Protein AF-A0A7S1QM36-F1 (afdb_monomer_lite)

InterPro domains:
  IPR000719 Protein kinase domain [PF00069] (1-71)
  IPR000719 Protein kinase domain [PS50011] (1-71)
  IPR011009 Protein kinase-like domain superfamily [SSF56112] (1-76)
  IPR030616 Aurora kinase-like [PTHR24350] (3-135)

pLDDT: mean 70.39, std 24.97, range [29.61, 96.5]

Organism: Alexandrium catenella (NCBI:txid2925)

Structure (mmCIF, N/CA/C/O backbone):
data_AF-A0A7S1QM36-F1
#
_entry.id   AF-A0A7S1QM36-F1
#
loop_
_atom_site.group_PDB
_atom_site.id
_atom_site.type_symbol
_atom_site.label_atom_id
_atom_site.label_alt_id
_atom_site.label_comp_id
_atom_site.label_asym_id
_atom_site.label_entity_id
_atom_site.label_seq_id
_atom_site.pdbx_PDB_ins_code
_atom_site.Cartn_x
_atom_site.Cartn_y
_atom_site.Cartn_z
_atom_site.occupancy
_atom_site.B_iso_or_equiv
_atom_site.auth_seq_id
_atom_site.auth_comp_id
_atom_site.auth_asym_id
_atom_site.auth_atom_id
_atom_site.pdbx_PDB_model_num
ATOM 1 N N . GLY A 1 1 ? 8.280 3.402 14.254 1.00 67.31 1 GLY A N 1
ATOM 2 C CA . GLY A 1 1 ? 7.653 4.542 13.556 1.00 67.31 1 GLY A CA 1
ATOM 3 C C . GLY A 1 1 ? 6.179 4.612 13.888 1.00 67.31 1 GLY A C 1
ATOM 4 O O . GLY A 1 1 ? 5.610 3.604 14.304 1.00 67.31 1 GLY A O 1
ATOM 5 N N . ARG A 1 2 ? 5.568 5.790 13.740 1.00 90.00 2 ARG A N 1
ATOM 6 C CA . ARG A 1 2 ? 4.129 5.982 13.959 1.00 90.00 2 ARG A CA 1
ATOM 7 C C . ARG A 1 2 ? 3.352 5.354 12.802 1.00 90.00 2 ARG A C 1
ATOM 9 O O . ARG A 1 2 ? 3.861 5.253 11.688 1.00 90.00 2 ARG A O 1
ATOM 16 N N . LYS A 1 3 ? 2.098 4.956 13.028 1.00 91.31 3 LYS A N 1
ATOM 17 C CA . LYS A 1 3 ? 1.258 4.373 11.966 1.00 91.31 3 LYS A CA 1
ATOM 18 C C . LYS A 1 3 ? 1.045 5.354 10.812 1.00 91.31 3 LYS A C 1
ATOM 20 O O . LYS A 1 3 ? 0.938 4.918 9.670 1.00 91.31 3 LYS A O 1
ATOM 25 N N . VAL A 1 4 ? 1.027 6.661 11.079 1.00 94.00 4 VAL A N 1
ATOM 26 C CA . VAL A 1 4 ? 0.986 7.702 10.035 1.00 94.00 4 VAL A CA 1
ATOM 27 C C . VAL A 1 4 ? 2.191 7.636 9.089 1.00 94.00 4 VAL A C 1
ATOM 29 O O . VAL A 1 4 ? 2.020 7.804 7.885 1.00 94.00 4 VAL A O 1
ATOM 32 N N . ASP A 1 5 ? 3.378 7.290 9.593 1.00 94.25 5 ASP A N 1
ATOM 33 C CA . ASP A 1 5 ? 4.579 7.146 8.764 1.00 94.25 5 ASP A CA 1
ATOM 34 C C . ASP A 1 5 ? 4.438 5.925 7.832 1.00 94.25 5 ASP A C 1
ATOM 36 O O . ASP A 1 5 ? 4.788 5.981 6.657 1.00 94.25 5 ASP A O 1
ATOM 40 N N . VAL A 1 6 ? 3.833 4.838 8.329 1.00 96.06 6 VAL A N 1
ATOM 41 C CA . VAL A 1 6 ? 3.538 3.620 7.547 1.00 96.06 6 VAL A CA 1
ATOM 42 C C . VAL A 1 6 ? 2.518 3.900 6.431 1.00 96.06 6 VAL A C 1
ATOM 44 O O . VAL A 1 6 ? 2.639 3.367 5.330 1.00 96.06 6 VAL A O 1
ATOM 47 N N . TRP A 1 7 ? 1.548 4.784 6.677 1.00 95.50 7 TRP A N 1
ATOM 48 C CA . TRP A 1 7 ? 0.626 5.254 5.638 1.00 95.50 7 TRP A CA 1
ATOM 49 C C . TRP A 1 7 ? 1.339 6.078 4.570 1.00 95.50 7 TRP A C 1
ATOM 51 O O . TRP A 1 7 ? 1.169 5.824 3.379 1.00 95.50 7 TRP A O 1
ATOM 61 N N . ALA A 1 8 ? 2.152 7.052 4.992 1.00 95.31 8 ALA A N 1
ATOM 62 C CA . ALA A 1 8 ? 2.921 7.887 4.077 1.00 95.31 8 ALA A CA 1
ATOM 63 C C . ALA A 1 8 ? 3.839 7.032 3.191 1.00 95.31 8 ALA A C 1
ATOM 65 O O . ALA A 1 8 ? 3.891 7.237 1.980 1.00 95.31 8 ALA A O 1
ATOM 66 N N . MET A 1 9 ? 4.468 6.006 3.768 1.00 95.38 9 MET A N 1
ATOM 67 C CA . MET A 1 9 ? 5.244 5.013 3.029 1.00 95.38 9 MET A CA 1
ATOM 68 C C . MET A 1 9 ? 4.407 4.307 1.953 1.00 95.38 9 MET A C 1
ATOM 70 O O . MET A 1 9 ? 4.852 4.204 0.815 1.00 95.38 9 MET A O 1
ATOM 74 N N . GLY A 1 10 ? 3.175 3.890 2.259 1.00 95.94 10 GLY A N 1
ATOM 75 C CA . GLY A 1 10 ? 2.272 3.294 1.267 1.00 95.94 10 GLY A CA 1
ATOM 76 C C . GLY A 1 10 ? 1.951 4.230 0.098 1.00 95.94 10 GLY A C 1
ATOM 77 O O . GLY A 1 10 ? 1.908 3.790 -1.050 1.00 95.94 10 GLY A O 1
ATOM 78 N N . VAL A 1 11 ? 1.773 5.528 0.368 1.00 96.19 11 VAL A N 1
ATOM 79 C CA . VAL A 1 11 ? 1.530 6.539 -0.677 1.00 96.19 11 VAL A CA 1
ATOM 80 C C . VAL A 1 11 ? 2.756 6.697 -1.575 1.00 96.19 11 VAL A C 1
ATOM 82 O O . VAL A 1 11 ? 2.610 6.738 -2.797 1.00 96.19 11 VAL A O 1
ATOM 85 N N . VAL A 1 12 ? 3.955 6.744 -0.985 1.00 96.25 12 VAL A N 1
ATOM 86 C CA . VAL A 1 12 ? 5.221 6.827 -1.729 1.00 96.25 12 VAL A CA 1
ATOM 87 C C . VAL A 1 12 ? 5.417 5.588 -2.598 1.00 96.25 12 VAL A C 1
ATOM 89 O O . VAL A 1 12 ? 5.629 5.725 -3.798 1.00 96.25 12 VAL A O 1
ATOM 92 N N . VAL A 1 13 ? 5.269 4.384 -2.037 1.00 95.44 13 VAL A N 1
ATOM 93 C CA . VAL A 1 13 ? 5.411 3.119 -2.777 1.00 95.44 13 VAL A CA 1
ATOM 94 C C . VAL A 1 13 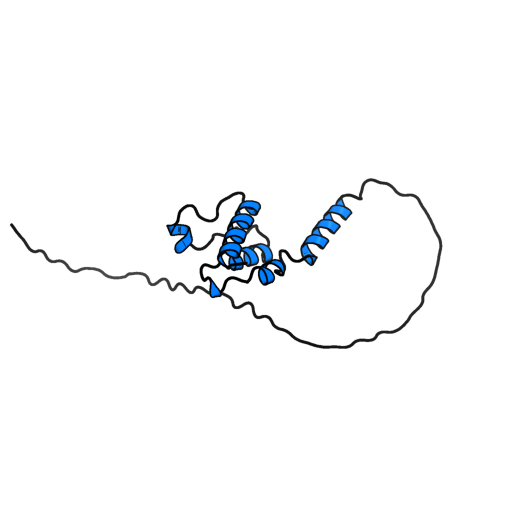? 4.423 3.050 -3.944 1.00 95.44 13 VAL A C 1
ATOM 96 O O . VAL A 1 13 ? 4.814 2.731 -5.063 1.00 95.44 13 VAL A O 1
ATOM 99 N N . PHE A 1 14 ? 3.156 3.413 -3.725 1.00 96.50 14 PHE A N 1
ATOM 100 C CA . PHE A 1 14 ? 2.165 3.472 -4.801 1.00 96.50 14 PHE A CA 1
ATOM 101 C C . PHE A 1 14 ? 2.588 4.440 -5.917 1.00 96.50 14 PHE A C 1
ATOM 103 O O . PHE A 1 14 ? 2.457 4.121 -7.103 1.00 96.50 14 PHE A O 1
ATOM 110 N N . GLY A 1 15 ? 3.102 5.613 -5.539 1.00 96.06 15 GLY A N 1
ATOM 111 C CA . GLY A 1 15 ? 3.608 6.618 -6.470 1.00 96.06 15 GLY A CA 1
ATOM 112 C C . GLY A 1 15 ? 4.793 6.118 -7.292 1.00 96.06 15 GLY A C 1
ATOM 113 O O . GLY A 1 15 ? 4.817 6.331 -8.499 1.00 96.06 15 GLY A O 1
ATOM 114 N N . LEU A 1 16 ? 5.726 5.396 -6.670 1.00 95.06 16 LEU A N 1
ATOM 115 C CA . LEU A 1 16 ? 6.883 4.815 -7.355 1.00 95.06 16 LEU A CA 1
ATOM 116 C C . LEU A 1 16 ? 6.475 3.734 -8.360 1.00 95.06 16 LEU A C 1
ATOM 118 O O . LEU A 1 16 ? 7.001 3.696 -9.466 1.00 95.06 16 LEU A O 1
ATOM 122 N N . LEU A 1 17 ? 5.507 2.891 -8.002 1.00 93.44 17 LEU A N 1
ATOM 123 C CA . LEU A 1 17 ? 5.064 1.796 -8.863 1.00 93.44 17 LEU A CA 1
ATOM 124 C C . LEU A 1 17 ? 4.215 2.285 -10.035 1.00 93.44 17 LEU A C 1
ATOM 126 O O . LEU A 1 17 ? 4.370 1.818 -11.155 1.00 93.44 17 LEU A O 1
ATOM 130 N N . THR A 1 18 ? 3.284 3.204 -9.781 1.00 94.06 18 THR A N 1
ATOM 131 C CA . THR A 1 18 ? 2.262 3.582 -10.769 1.00 94.06 18 THR A CA 1
ATOM 132 C C . THR A 1 18 ? 2.530 4.917 -11.453 1.00 94.06 18 THR A C 1
ATOM 134 O O . THR A 1 18 ? 1.806 5.270 -12.383 1.00 94.06 18 THR A O 1
ATOM 137 N N . SER A 1 19 ? 3.508 5.686 -10.959 1.00 94.19 19 SER A N 1
ATOM 138 C CA . SER A 1 19 ? 3.751 7.089 -11.327 1.00 94.19 19 SER A CA 1
ATOM 139 C C . SER A 1 19 ? 2.518 7.990 -11.151 1.00 94.19 19 SER A C 1
ATOM 141 O O . SER A 1 19 ? 2.377 9.019 -11.811 1.00 94.19 19 SER A O 1
ATOM 143 N N . ARG A 1 20 ? 1.579 7.599 -10.280 1.00 92.12 20 ARG A N 1
ATOM 144 C CA . ARG A 1 20 ? 0.322 8.311 -10.012 1.00 92.12 20 ARG A CA 1
ATOM 145 C C . ARG A 1 20 ? 0.068 8.386 -8.514 1.00 92.12 20 ARG A C 1
ATOM 147 O O . ARG A 1 20 ? 0.553 7.566 -7.745 1.00 92.12 20 ARG A O 1
ATOM 154 N N . PHE A 1 21 ? -0.752 9.347 -8.098 1.00 91.56 21 PHE A N 1
ATOM 155 C CA . PHE A 1 21 ? -1.195 9.434 -6.709 1.00 91.56 21 PHE A CA 1
ATOM 156 C C . PHE A 1 21 ? -2.433 8.562 -6.455 1.00 91.56 21 PHE A C 1
ATOM 158 O O . PHE A 1 21 ? -3.353 8.559 -7.282 1.00 91.56 21 PHE A O 1
ATOM 165 N N . PRO A 1 22 ? -2.505 7.868 -5.302 1.00 89.81 22 PRO A N 1
ATOM 166 C CA . PRO A 1 22 ? -3.654 7.029 -4.955 1.00 89.81 22 PRO A CA 1
ATOM 167 C C . PRO A 1 22 ? -4.916 7.850 -4.633 1.00 89.81 22 PRO A C 1
ATOM 169 O O . PRO A 1 22 ? -6.036 7.369 -4.814 1.00 89.81 22 PRO A O 1
ATOM 172 N N . PHE A 1 23 ? -4.756 9.106 -4.200 1.00 92.56 23 PHE A N 1
ATOM 173 C CA . PHE A 1 23 ? -5.845 10.018 -3.835 1.00 92.56 23 PHE A CA 1
ATOM 174 C C . PHE A 1 23 ? -5.636 11.390 -4.483 1.00 92.56 23 PHE A C 1
ATOM 176 O O . PHE A 1 23 ? -4.502 11.810 -4.689 1.00 92.56 23 PHE A O 1
ATOM 183 N N . ARG A 1 24 ? -6.732 12.095 -4.792 1.00 89.44 24 ARG A N 1
ATOM 184 C CA . ARG A 1 24 ? -6.696 13.437 -5.413 1.00 89.44 24 ARG A CA 1
ATOM 185 C C . ARG A 1 24 ? -7.041 14.584 -4.453 1.00 89.44 24 ARG A C 1
ATOM 187 O O . ARG A 1 24 ? -6.709 15.725 -4.736 1.00 89.44 24 ARG A O 1
ATOM 194 N N . ASN A 1 25 ? -7.730 14.284 -3.354 1.00 91.19 25 ASN A N 1
ATOM 195 C CA . ASN A 1 25 ? -8.330 15.251 -2.434 1.00 91.19 25 ASN A CA 1
ATOM 196 C C . ASN A 1 25 ? -8.664 14.557 -1.104 1.00 91.19 25 ASN A C 1
ATOM 198 O O . ASN A 1 25 ? -8.682 13.325 -1.022 1.00 91.19 25 ASN A O 1
ATOM 202 N N . GLU A 1 26 ? -8.914 15.345 -0.061 1.00 89.94 26 GLU A N 1
ATOM 203 C CA . GLU A 1 26 ? -9.083 14.866 1.316 1.00 89.94 26 GLU A CA 1
ATOM 204 C C . GLU A 1 26 ? -10.267 13.899 1.486 1.00 89.94 26 GLU A C 1
ATOM 206 O O . GLU A 1 26 ? -10.162 12.903 2.202 1.00 89.94 26 GLU A O 1
ATOM 211 N N . GLU A 1 27 ? -11.367 14.116 0.764 1.00 90.31 27 GLU A N 1
ATOM 212 C CA . GLU A 1 27 ? -12.530 13.217 0.786 1.00 90.31 27 GLU A CA 1
ATOM 213 C C . GLU A 1 27 ? -12.150 11.801 0.334 1.00 90.31 27 GLU A C 1
ATOM 215 O O . GLU A 1 27 ? -12.567 10.807 0.932 1.00 90.31 27 GLU A O 1
ATOM 220 N N . HIS A 1 28 ? -11.278 11.692 -0.676 1.00 90.38 28 HIS A N 1
ATOM 221 C CA . HIS A 1 28 ? -10.759 10.406 -1.135 1.00 90.38 28 HIS A CA 1
ATOM 222 C C . HIS A 1 28 ? -9.840 9.754 -0.094 1.00 90.38 28 HIS A C 1
ATOM 224 O O . HIS A 1 28 ? -9.849 8.532 0.067 1.00 90.38 28 HIS A O 1
ATOM 230 N N . ILE A 1 29 ? -9.077 10.554 0.651 1.00 90.81 29 ILE A N 1
ATOM 231 C CA . ILE A 1 29 ? -8.224 10.054 1.735 1.00 90.81 29 ILE A CA 1
ATOM 232 C C . ILE A 1 29 ? -9.077 9.459 2.861 1.00 90.81 29 ILE A C 1
ATOM 234 O O . ILE A 1 29 ? -8.678 8.450 3.438 1.00 90.81 29 ILE A O 1
ATOM 238 N N . LYS A 1 30 ? -10.266 10.000 3.138 1.00 88.56 30 LYS A N 1
ATOM 239 C CA . LYS A 1 30 ? -11.135 9.511 4.220 1.00 88.56 30 LYS A CA 1
ATOM 240 C C . LYS A 1 30 ? -12.046 8.360 3.793 1.00 88.56 30 LYS A C 1
ATOM 242 O O . LYS A 1 30 ? -12.075 7.335 4.464 1.00 88.56 30 LYS A O 1
ATOM 247 N N . GLY A 1 31 ? -12.761 8.507 2.678 1.00 85.50 31 GLY A N 1
ATOM 248 C CA . GLY A 1 31 ? -13.865 7.607 2.324 1.00 85.50 31 GLY A CA 1
ATOM 249 C C . GLY A 1 31 ? -13.593 6.640 1.175 1.00 85.50 31 GLY A C 1
ATOM 250 O O . GLY A 1 31 ? -14.298 5.646 1.040 1.00 85.50 31 GLY A O 1
ATOM 251 N N . LYS A 1 32 ? -12.588 6.904 0.331 1.00 87.75 32 LYS A N 1
ATOM 252 C CA . LYS A 1 32 ? -12.368 6.109 -0.883 1.00 87.75 32 LYS A CA 1
ATOM 253 C C . LYS A 1 32 ? -11.383 4.969 -0.640 1.00 87.75 32 LYS A C 1
ATOM 255 O O . LYS A 1 32 ? -10.283 5.194 -0.122 1.00 87.75 32 LYS A O 1
ATOM 260 N N . GLU A 1 33 ? -11.754 3.767 -1.072 1.00 87.69 33 GLU A N 1
ATOM 261 C CA . GLU A 1 33 ? -10.826 2.640 -1.161 1.00 87.69 33 GLU A CA 1
ATOM 262 C C . GLU A 1 33 ? -9.745 2.883 -2.219 1.00 87.69 33 GLU A C 1
ATOM 264 O O . GLU A 1 33 ? -9.971 3.509 -3.260 1.00 87.69 33 GLU A O 1
ATOM 269 N N . VAL A 1 34 ? -8.538 2.392 -1.948 1.00 90.19 34 VAL A N 1
ATOM 270 C CA . VAL A 1 34 ? -7.413 2.541 -2.872 1.00 90.19 34 VAL A CA 1
ATOM 271 C C . VAL A 1 34 ? -7.588 1.590 -4.043 1.00 90.19 34 VAL A C 1
ATOM 273 O O . VAL A 1 34 ? -7.649 0.376 -3.867 1.00 90.19 34 VAL A O 1
ATOM 276 N N . PHE A 1 35 ? -7.603 2.140 -5.257 1.00 91.69 35 PHE A N 1
ATOM 277 C CA . PHE A 1 35 ? -7.571 1.329 -6.466 1.00 91.69 35 PHE A CA 1
ATOM 278 C C . PHE A 1 35 ? -6.140 0.861 -6.740 1.00 91.69 35 PHE A C 1
ATOM 280 O O . PHE A 1 35 ? -5.305 1.639 -7.206 1.00 91.69 35 PHE A O 1
ATOM 287 N N . ILE A 1 36 ? -5.864 -0.409 -6.454 1.00 94.06 36 ILE A N 1
ATOM 288 C CA . ILE A 1 36 ? -4.571 -1.039 -6.728 1.00 94.06 36 ILE A CA 1
ATOM 289 C C . ILE A 1 36 ? -4.636 -1.722 -8.102 1.00 94.06 36 ILE A C 1
ATOM 291 O O . ILE A 1 36 ? -5.515 -2.560 -8.321 1.00 94.06 36 ILE A O 1
ATOM 295 N N . PRO A 1 37 ? -3.740 -1.383 -9.046 1.00 93.88 37 PRO A N 1
ATOM 296 C CA . PRO A 1 37 ? -3.762 -1.982 -10.372 1.00 93.88 37 PRO A CA 1
ATOM 297 C C . PRO A 1 37 ? -3.516 -3.495 -10.360 1.00 93.88 37 PRO A C 1
ATOM 299 O O . PRO A 1 37 ? -2.609 -3.988 -9.695 1.00 93.88 37 PRO A O 1
ATOM 302 N N . LYS A 1 38 ? -4.281 -4.226 -11.178 1.00 92.94 38 LYS A N 1
ATOM 303 C CA . LYS A 1 38 ? -4.201 -5.694 -11.280 1.00 92.94 38 LYS A CA 1
ATOM 304 C C . LYS A 1 38 ? -2.902 -6.214 -11.905 1.00 92.94 38 LYS A C 1
ATOM 306 O O . LYS A 1 38 ? -2.602 -7.389 -11.747 1.00 92.94 38 LYS A O 1
ATOM 311 N N . TRP A 1 39 ? -2.163 -5.365 -12.622 1.00 94.38 39 TRP A N 1
ATOM 312 C CA . TRP A 1 39 ? -0.887 -5.728 -13.249 1.00 94.38 39 TRP A CA 1
ATOM 313 C C . TRP A 1 39 ? 0.272 -5.817 -12.245 1.00 94.38 39 TRP A C 1
ATOM 315 O O . TRP A 1 39 ? 1.331 -6.328 -12.591 1.00 94.38 39 TRP A O 1
ATOM 325 N N . LEU A 1 40 ? 0.084 -5.341 -11.008 1.00 94.44 40 LEU A N 1
ATOM 326 C CA . LEU A 1 40 ? 1.081 -5.490 -9.951 1.00 94.44 40 LEU A CA 1
ATOM 327 C C . LEU A 1 40 ? 1.130 -6.938 -9.439 1.00 94.44 40 LEU A C 1
ATOM 329 O O . LEU A 1 40 ? 0.080 -7.582 -9.354 1.00 94.44 40 LEU A O 1
ATOM 333 N N . PRO A 1 41 ? 2.301 -7.439 -9.006 1.00 92.75 41 PRO A N 1
ATOM 334 C CA . PRO A 1 41 ? 2.411 -8.755 -8.383 1.00 92.75 41 PRO A CA 1
ATOM 335 C C . PRO A 1 41 ? 1.456 -8.908 -7.186 1.00 92.75 41 PRO A C 1
ATOM 337 O O . PRO A 1 41 ? 1.316 -7.962 -6.406 1.00 92.75 41 PRO A O 1
ATOM 340 N N . PRO A 1 42 ? 0.827 -10.079 -6.964 1.00 93.44 42 PRO A N 1
ATOM 341 C CA . PRO A 1 42 ? -0.135 -10.267 -5.874 1.00 93.44 42 PRO A CA 1
ATOM 342 C C . PRO A 1 42 ? 0.401 -9.877 -4.489 1.00 93.44 42 PRO A C 1
ATOM 344 O O . PRO A 1 42 ? -0.306 -9.223 -3.723 1.00 93.44 42 PRO A O 1
ATOM 347 N N . LYS A 1 43 ? 1.672 -10.198 -4.203 1.00 93.25 43 LYS A N 1
ATOM 348 C CA . LYS A 1 43 ? 2.361 -9.816 -2.959 1.00 93.25 43 LYS A CA 1
ATOM 349 C C . LYS A 1 43 ? 2.523 -8.298 -2.826 1.00 93.25 43 LYS A C 1
ATOM 351 O O . LYS A 1 43 ? 2.292 -7.747 -1.757 1.00 93.25 43 LYS A O 1
ATOM 356 N N . CYS A 1 44 ? 2.843 -7.606 -3.917 1.00 94.44 44 CYS A N 1
ATOM 357 C CA . CYS A 1 44 ? 2.911 -6.144 -3.948 1.00 94.44 44 CYS A CA 1
ATOM 358 C C . CYS A 1 44 ? 1.546 -5.510 -3.656 1.00 94.44 44 CYS A C 1
ATOM 360 O O . CYS A 1 44 ? 1.432 -4.577 -2.861 1.00 94.44 44 CYS A O 1
ATOM 362 N N . GLN A 1 45 ? 0.490 -6.043 -4.275 1.00 95.44 45 GLN A N 1
ATOM 363 C CA . GLN A 1 45 ? -0.860 -5.552 -4.032 1.00 95.44 45 GLN A CA 1
ATOM 364 C C . GLN A 1 45 ? -1.267 -5.737 -2.569 1.00 95.44 45 GLN A C 1
ATOM 366 O O . GLN A 1 45 ? -1.898 -4.854 -1.993 1.00 95.44 45 GLN A O 1
ATOM 371 N N . ASP A 1 46 ? -0.911 -6.875 -1.973 1.00 95.50 46 ASP A N 1
ATOM 372 C CA . ASP A 1 46 ? -1.193 -7.144 -0.568 1.00 95.50 46 ASP A CA 1
ATOM 373 C C . ASP A 1 46 ? -0.467 -6.167 0.356 1.00 95.50 46 ASP A C 1
ATOM 375 O O . ASP A 1 46 ? -1.093 -5.527 1.202 1.00 95.50 46 ASP A O 1
ATOM 379 N N . PHE A 1 47 ? 0.816 -5.931 0.089 1.00 95.94 47 PHE A N 1
ATOM 380 C CA . PHE A 1 47 ? 1.599 -4.943 0.814 1.00 95.94 47 PHE A CA 1
ATOM 381 C C . PHE A 1 47 ? 0.960 -3.549 0.776 1.00 95.94 47 PHE A C 1
ATOM 383 O O . PHE A 1 47 ? 0.771 -2.910 1.813 1.00 95.94 47 PHE A O 1
ATOM 390 N N . LEU A 1 48 ? 0.556 -3.091 -0.414 1.00 96.31 48 LEU A N 1
ATOM 391 C CA . LEU A 1 48 ? -0.122 -1.805 -0.585 1.00 96.31 48 LEU A CA 1
ATOM 392 C C . LEU A 1 48 ? -1.451 -1.741 0.184 1.00 96.31 48 LEU A C 1
ATOM 394 O O . LEU A 1 48 ? -1.744 -0.704 0.783 1.00 96.31 48 LEU A O 1
ATOM 398 N N . ARG A 1 49 ? -2.235 -2.830 0.215 1.00 95.75 49 ARG A N 1
ATOM 399 C CA . ARG A 1 49 ? -3.481 -2.907 1.002 1.00 95.75 49 ARG A CA 1
ATOM 400 C C . ARG A 1 49 ? -3.219 -2.772 2.499 1.00 95.75 49 ARG A C 1
ATOM 402 O O . ARG A 1 49 ? -3.950 -2.050 3.173 1.00 95.75 49 ARG A O 1
ATOM 409 N N . GLN A 1 50 ? -2.175 -3.422 3.009 1.00 95.25 50 GLN A N 1
ATOM 410 C CA . GLN A 1 50 ? -1.817 -3.350 4.426 1.00 95.25 50 GLN A CA 1
ATOM 411 C C . GLN A 1 50 ? -1.349 -1.942 4.827 1.00 95.25 50 GLN A C 1
ATOM 413 O O . GLN A 1 50 ? -1.804 -1.400 5.837 1.00 95.25 50 GLN A O 1
ATOM 418 N N . LEU A 1 51 ? -0.482 -1.310 4.026 1.00 95.38 51 LEU A N 1
ATOM 419 C CA . LEU A 1 51 ? 0.030 0.036 4.312 1.00 95.38 51 LEU A CA 1
ATOM 420 C C . LEU A 1 51 ? -1.053 1.118 4.216 1.00 95.38 51 LEU A C 1
ATOM 422 O O . LEU A 1 51 ? -1.121 2.011 5.065 1.00 95.38 51 LEU A O 1
ATOM 426 N N . LEU A 1 52 ? -1.918 1.022 3.204 1.00 95.31 52 LEU A N 1
ATOM 427 C CA . LEU A 1 52 ? -2.987 1.986 2.933 1.00 95.31 52 LEU A CA 1
ATOM 428 C C . LEU A 1 52 ? -4.328 1.591 3.575 1.00 95.31 52 LEU A C 1
ATOM 430 O O . LEU A 1 52 ? -5.392 2.049 3.148 1.00 95.31 52 LEU A O 1
ATOM 434 N N . CYS A 1 53 ? -4.287 0.778 4.635 1.00 93.75 53 CYS A N 1
ATOM 435 C CA . CYS A 1 53 ? -5.462 0.471 5.440 1.00 93.75 53 CYS A CA 1
ATOM 436 C C . CYS A 1 53 ? -5.955 1.728 6.174 1.00 93.75 53 CYS A C 1
ATOM 438 O O . CYS A 1 53 ? -5.171 2.428 6.827 1.00 93.75 53 CYS A O 1
ATOM 440 N N . LYS A 1 54 ? -7.257 2.029 6.069 1.00 92.06 54 LYS A N 1
ATOM 441 C CA . LYS A 1 54 ? -7.876 3.210 6.704 1.00 92.06 54 LYS A CA 1
ATOM 442 C C . LYS A 1 54 ? -7.879 3.114 8.226 1.00 92.06 54 LYS A C 1
ATOM 444 O O . LYS A 1 54 ? -7.700 4.124 8.897 1.00 92.06 54 LYS A O 1
ATOM 449 N N . ARG A 1 55 ? -8.066 1.903 8.755 1.00 92.50 55 ARG A N 1
ATOM 450 C CA . ARG A 1 55 ? -8.041 1.633 10.192 1.00 92.50 55 ARG A CA 1
ATOM 451 C C . ARG A 1 55 ? -6.603 1.671 10.685 1.00 92.50 55 ARG A C 1
ATOM 453 O O . ARG A 1 55 ? -5.765 0.902 10.215 1.00 92.50 55 ARG A O 1
ATOM 460 N N . GLU A 1 56 ? -6.318 2.564 11.622 1.00 93.12 56 GLU A N 1
ATOM 461 C CA . GLU A 1 56 ? -4.963 2.757 12.132 1.00 93.12 56 GLU A CA 1
ATOM 462 C C . GLU A 1 56 ? -4.471 1.529 12.905 1.00 93.12 56 GLU A C 1
ATOM 464 O O . GLU A 1 56 ? -3.326 1.107 12.730 1.00 93.12 56 GLU A O 1
ATOM 469 N N . GLU A 1 57 ? -5.352 0.915 13.699 1.00 92.12 57 GLU A N 1
ATOM 470 C CA . GLU A 1 57 ? -5.022 -0.271 14.500 1.00 92.12 57 GLU A CA 1
ATOM 471 C C . GLU A 1 57 ? -4.650 -1.479 13.629 1.00 92.12 57 GLU A C 1
ATOM 473 O O . GLU A 1 57 ? -3.779 -2.264 13.999 1.00 92.12 57 GLU A O 1
ATOM 478 N N . ALA A 1 58 ? -5.296 -1.616 12.465 1.00 92.75 58 ALA A N 1
ATOM 479 C CA . ALA A 1 58 ? -5.090 -2.735 11.546 1.00 92.75 58 ALA A CA 1
ATOM 480 C C . ALA A 1 58 ? -3.819 -2.590 10.694 1.00 92.75 58 ALA A C 1
ATOM 482 O O . ALA A 1 58 ? -3.335 -3.568 10.128 1.00 92.75 58 ALA A O 1
ATOM 483 N N . ARG A 1 59 ? -3.265 -1.377 10.587 1.00 95.38 59 ARG A N 1
ATOM 484 C CA . ARG A 1 59 ? -2.034 -1.133 9.829 1.00 95.38 59 ARG A CA 1
ATOM 485 C C . ARG A 1 59 ? -0.851 -1.802 10.543 1.00 95.38 59 ARG A C 1
ATOM 487 O O . ARG A 1 59 ? -0.778 -1.710 11.769 1.00 95.38 59 ARG A O 1
ATOM 494 N N . PRO A 1 60 ? 0.119 -2.423 9.849 1.00 94.94 60 PRO A N 1
ATOM 495 C CA . PRO A 1 60 ? 1.290 -3.020 10.496 1.00 94.94 60 PRO A CA 1
ATOM 496 C C . PRO A 1 60 ? 2.170 -1.974 11.202 1.00 94.94 60 PRO A C 1
ATOM 498 O O . PRO A 1 60 ? 2.032 -0.762 11.021 1.00 94.94 60 PRO A O 1
ATOM 501 N N . SER A 1 61 ? 3.061 -2.421 12.089 1.00 94.69 61 SER A N 1
ATOM 502 C CA . SER A 1 61 ? 4.160 -1.566 12.563 1.00 94.69 61 SER A CA 1
ATOM 503 C C . SER A 1 61 ? 5.194 -1.386 11.446 1.00 94.69 61 SER A C 1
ATOM 505 O O . SER A 1 61 ? 5.254 -2.192 10.521 1.00 94.69 61 SER A O 1
ATOM 507 N N . SER A 1 62 ? 6.045 -0.361 11.535 1.00 92.19 62 SER A N 1
ATOM 508 C CA . SER A 1 62 ? 7.133 -0.185 10.561 1.00 92.19 62 SER A CA 1
ATOM 509 C C . SER A 1 62 ? 8.075 -1.396 10.517 1.00 92.19 62 SER A C 1
ATOM 511 O O . SER A 1 62 ? 8.507 -1.785 9.442 1.00 92.19 62 SER A O 1
ATOM 513 N N . ALA A 1 63 ? 8.340 -2.021 11.671 1.00 92.12 63 ALA A N 1
ATOM 514 C CA . ALA A 1 63 ? 9.158 -3.230 11.759 1.00 92.12 63 ALA A CA 1
ATOM 515 C C . ALA A 1 63 ? 8.475 -4.448 11.115 1.00 92.12 63 ALA A C 1
ATOM 517 O O . ALA A 1 63 ? 9.132 -5.234 10.451 1.00 92.12 63 ALA A O 1
ATOM 518 N N . ALA A 1 64 ? 7.155 -4.589 11.258 1.00 92.38 64 ALA A N 1
ATOM 519 C CA . ALA A 1 64 ? 6.416 -5.663 10.597 1.00 92.38 64 ALA A CA 1
ATOM 520 C C . ALA A 1 64 ? 6.305 -5.440 9.079 1.00 92.38 64 ALA A C 1
ATOM 522 O O . ALA A 1 64 ? 6.373 -6.393 8.313 1.00 92.38 64 ALA A O 1
ATOM 523 N N . ALA A 1 65 ? 6.169 -4.187 8.635 1.00 92.81 65 ALA A N 1
ATOM 524 C CA . ALA A 1 65 ? 6.050 -3.855 7.219 1.00 92.81 65 ALA A CA 1
ATOM 525 C C . ALA A 1 65 ? 7.305 -4.239 6.415 1.00 92.81 65 ALA A C 1
ATOM 527 O O . ALA A 1 65 ? 7.180 -4.766 5.316 1.00 92.81 65 ALA A O 1
ATOM 528 N N . VAL A 1 66 ? 8.509 -4.027 6.956 1.00 90.62 66 VAL A N 1
ATOM 529 C CA . VAL A 1 66 ? 9.757 -4.389 6.252 1.00 90.62 66 VAL A CA 1
ATOM 530 C C . VAL A 1 66 ? 9.974 -5.900 6.136 1.00 90.62 66 VAL A C 1
ATOM 532 O O . VAL A 1 66 ? 10.719 -6.340 5.272 1.00 90.62 66 VAL A O 1
ATOM 535 N N . LEU A 1 67 ? 9.293 -6.694 6.965 1.00 92.31 67 LEU A N 1
ATOM 536 C CA . LEU A 1 67 ? 9.317 -8.158 6.907 1.00 92.31 67 LEU A CA 1
ATOM 537 C C . LEU A 1 67 ? 8.281 -8.730 5.929 1.00 92.31 67 LEU A C 1
ATOM 539 O O . LEU A 1 67 ? 8.134 -9.945 5.827 1.00 92.31 67 LEU A O 1
ATOM 543 N N . HIS A 1 68 ? 7.520 -7.877 5.240 1.00 93.19 68 HIS A N 1
ATOM 544 C CA . HIS A 1 68 ? 6.529 -8.344 4.285 1.00 93.19 68 HIS A CA 1
ATOM 545 C C . HIS A 1 68 ? 7.214 -9.069 3.110 1.00 93.19 68 HIS A C 1
ATOM 547 O O . HIS A 1 68 ? 8.178 -8.519 2.573 1.00 93.19 68 HIS A O 1
ATOM 553 N N . PRO A 1 69 ? 6.686 -10.214 2.626 1.00 91.50 69 PRO A N 1
ATOM 554 C CA . PRO A 1 69 ? 7.318 -11.028 1.580 1.00 91.50 69 PRO A CA 1
ATOM 555 C C . PRO A 1 69 ? 7.721 -10.279 0.306 1.00 91.50 69 PRO A C 1
ATOM 557 O O . PRO A 1 69 ? 8.652 -10.689 -0.366 1.00 91.50 69 PRO A O 1
ATOM 560 N N . TRP A 1 70 ? 7.008 -9.192 -0.014 1.00 90.81 70 TRP A N 1
ATOM 561 C CA . TRP A 1 70 ? 7.291 -8.339 -1.176 1.00 90.81 70 TRP A CA 1
ATOM 562 C C . TRP A 1 70 ? 8.569 -7.488 -1.056 1.00 90.81 70 TRP A C 1
ATOM 564 O O . TRP A 1 70 ? 9.132 -7.072 -2.062 1.00 90.81 70 TRP A O 1
ATOM 574 N N . ILE A 1 71 ? 8.982 -7.167 0.172 1.00 87.56 71 ILE A N 1
ATOM 575 C CA . ILE A 1 71 ? 10.153 -6.325 0.468 1.00 87.56 71 ILE A CA 1
ATOM 576 C C . ILE A 1 71 ? 11.285 -7.145 1.089 1.00 87.56 71 ILE A C 1
ATOM 578 O O . ILE A 1 71 ? 12.444 -6.747 0.998 1.00 87.56 71 ILE A O 1
ATOM 582 N N . SER A 1 72 ? 10.963 -8.267 1.735 1.00 86.06 72 SER A N 1
ATOM 583 C CA . SER A 1 72 ? 11.955 -9.115 2.383 1.00 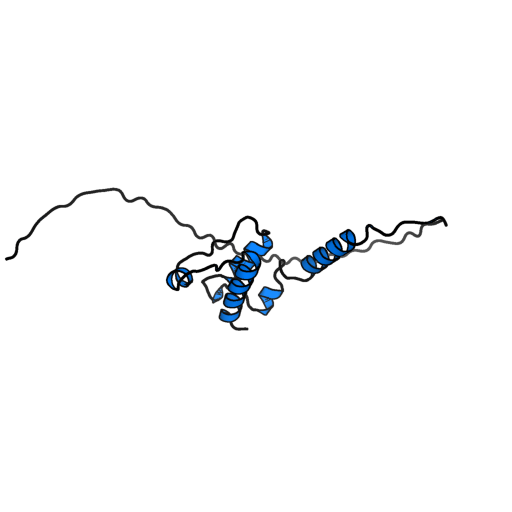86.06 72 SER A CA 1
ATOM 584 C C . SER A 1 72 ? 13.010 -9.615 1.395 1.00 86.06 72 SER A C 1
ATOM 586 O O . SER A 1 72 ? 12.706 -9.930 0.243 1.00 86.06 72 SER A O 1
ATOM 588 N N . GLU A 1 73 ? 14.233 -9.730 1.905 1.00 67.38 73 GLU A N 1
ATOM 589 C CA . GLU A 1 73 ? 15.484 -9.985 1.181 1.00 67.38 73 GLU A CA 1
ATOM 590 C C . GLU A 1 73 ? 15.426 -11.168 0.200 1.00 67.38 73 GLU A C 1
ATOM 592 O O . GLU A 1 73 ? 16.034 -11.106 -0.863 1.00 67.38 73 GLU A O 1
ATOM 597 N N . GLU A 1 74 ? 14.616 -12.193 0.478 1.00 66.94 74 GLU A N 1
ATOM 598 C CA . GLU A 1 74 ? 14.461 -13.360 -0.401 1.00 66.94 74 GLU A CA 1
ATOM 599 C C . GLU A 1 74 ? 13.995 -13.008 -1.828 1.00 66.94 74 GLU A C 1
ATOM 601 O O . GLU A 1 74 ? 14.489 -13.594 -2.794 1.00 66.94 74 GLU A O 1
ATOM 606 N N . GLU A 1 75 ? 13.085 -12.043 -2.008 1.00 65.50 75 GLU A N 1
ATOM 607 C CA . GLU A 1 75 ? 12.633 -11.642 -3.353 1.00 65.50 75 GLU A CA 1
ATOM 608 C C . GLU A 1 75 ? 13.623 -10.700 -4.050 1.00 65.50 75 GLU A C 1
ATOM 610 O O . GLU A 1 75 ? 13.798 -10.786 -5.268 1.00 65.50 75 GLU A O 1
ATOM 615 N N . LEU A 1 76 ? 14.316 -9.842 -3.295 1.00 69.94 76 LEU A N 1
ATOM 616 C CA . LEU A 1 76 ? 15.297 -8.906 -3.849 1.00 69.94 76 LEU A CA 1
ATOM 617 C C . LEU A 1 76 ? 16.584 -9.618 -4.285 1.00 69.94 76 LEU A C 1
ATOM 619 O O . LEU A 1 76 ? 17.081 -9.357 -5.380 1.00 69.94 76 LEU A O 1
ATOM 623 N N . GLU A 1 77 ? 17.095 -10.546 -3.471 1.00 72.62 77 GLU A N 1
ATOM 624 C CA . GLU A 1 77 ? 18.244 -11.381 -3.833 1.00 72.62 77 GLU A CA 1
ATOM 625 C C . GLU A 1 77 ? 17.950 -12.238 -5.063 1.00 72.62 77 GLU A C 1
ATOM 627 O O . GLU A 1 77 ? 18.814 -12.398 -5.924 1.00 72.62 77 GLU A O 1
ATOM 632 N N . THR A 1 78 ? 16.728 -12.768 -5.174 1.00 72.88 78 THR A N 1
ATOM 633 C CA . THR A 1 78 ? 16.309 -13.541 -6.349 1.00 72.88 78 THR A CA 1
ATOM 634 C C . THR A 1 78 ? 16.343 -12.674 -7.607 1.00 72.88 78 THR A C 1
ATOM 636 O O . THR A 1 78 ? 16.966 -13.060 -8.594 1.00 72.88 78 THR A O 1
ATOM 639 N N . GLY A 1 79 ? 15.771 -11.467 -7.556 1.00 73.62 79 GLY A N 1
ATOM 640 C CA . GLY A 1 79 ? 15.781 -10.541 -8.691 1.00 73.62 79 GLY A CA 1
ATOM 641 C C . GLY A 1 79 ? 17.187 -10.072 -9.087 1.00 73.62 79 GLY A C 1
ATOM 642 O O . GLY A 1 79 ? 17.499 -10.015 -10.276 1.00 73.62 79 GLY A O 1
ATOM 643 N N . LEU A 1 80 ? 18.065 -9.781 -8.117 1.00 77.75 80 LEU A N 1
ATOM 644 C CA . LEU A 1 80 ? 19.461 -9.428 -8.408 1.00 77.75 80 LEU A CA 1
ATOM 645 C C . LEU A 1 80 ? 20.212 -10.591 -9.068 1.00 77.75 80 LEU A C 1
ATOM 647 O O . LEU A 1 80 ? 20.903 -10.378 -10.062 1.00 77.75 80 LEU A O 1
ATOM 651 N N . ARG A 1 81 ? 20.044 -11.820 -8.562 1.00 77.00 81 ARG A N 1
ATOM 652 C CA . ARG A 1 81 ? 20.669 -13.018 -9.143 1.00 77.00 81 ARG A CA 1
ATOM 653 C C . ARG A 1 81 ? 20.177 -13.294 -10.562 1.00 77.00 81 ARG A C 1
ATOM 655 O O . ARG A 1 81 ? 20.981 -13.663 -11.412 1.00 77.00 81 ARG A O 1
ATOM 662 N N . GLU A 1 82 ? 18.887 -13.106 -10.837 1.00 77.62 82 GLU A N 1
ATOM 663 C CA . GLU A 1 82 ? 18.328 -13.249 -12.188 1.00 77.62 82 GLU A CA 1
ATOM 664 C C . GLU A 1 82 ? 18.921 -12.224 -13.165 1.00 77.62 82 GLU A C 1
ATOM 666 O O . GLU A 1 82 ? 19.294 -12.582 -14.284 1.00 77.62 82 GLU A O 1
ATOM 671 N N . LEU A 1 83 ? 19.082 -10.968 -12.735 1.00 80.19 83 LEU A N 1
ATOM 672 C CA . LEU A 1 83 ? 19.718 -9.923 -13.541 1.00 80.19 83 LEU A CA 1
ATOM 673 C C . LEU A 1 83 ? 21.219 -10.190 -13.760 1.00 80.19 83 LEU A C 1
ATOM 675 O O . LEU A 1 83 ? 21.713 -10.021 -14.874 1.00 80.19 83 LEU A O 1
ATOM 679 N N . GLU A 1 84 ? 21.945 -10.656 -12.741 1.00 80.19 84 GLU A N 1
ATOM 680 C CA . GLU A 1 84 ? 23.356 -11.052 -12.861 1.00 80.19 84 GLU A CA 1
ATOM 681 C C . GLU A 1 84 ? 23.555 -12.279 -13.762 1.00 80.19 84 GLU A C 1
ATOM 683 O O . GLU A 1 84 ? 24.542 -12.355 -14.496 1.00 80.19 84 GLU A O 1
ATOM 688 N N . ALA A 1 85 ? 22.623 -13.235 -13.740 1.00 74.88 85 ALA A N 1
ATOM 689 C CA . ALA A 1 85 ? 22.631 -14.379 -14.645 1.00 74.88 85 ALA A CA 1
ATOM 690 C C . ALA A 1 85 ? 22.344 -13.951 -16.095 1.00 74.88 85 ALA A C 1
ATOM 692 O O . ALA A 1 85 ? 23.018 -14.410 -17.018 1.00 74.88 85 ALA A O 1
ATOM 693 N N . ALA A 1 86 ? 21.404 -13.022 -16.300 1.00 75.06 86 ALA A N 1
ATOM 694 C CA . ALA A 1 86 ? 21.106 -12.454 -17.614 1.00 75.06 86 ALA A CA 1
ATOM 695 C C . ALA A 1 86 ? 22.274 -11.618 -18.178 1.00 75.06 86 ALA A C 1
ATOM 697 O O . ALA A 1 86 ? 22.485 -11.593 -19.388 1.00 75.06 86 ALA A O 1
ATOM 698 N N . GLY A 1 87 ? 23.070 -10.983 -17.312 1.00 64.56 87 GLY A N 1
ATOM 699 C CA . GLY A 1 87 ? 24.245 -10.193 -17.690 1.00 64.56 87 GLY A CA 1
ATOM 700 C C . GLY A 1 87 ? 25.510 -10.992 -18.038 1.00 64.56 87 GLY A C 1
ATOM 701 O O . GLY A 1 87 ? 26.496 -10.389 -18.448 1.00 64.56 87 GLY A O 1
ATOM 702 N N . ARG A 1 88 ? 25.522 -12.327 -17.891 1.00 59.03 88 ARG A N 1
ATOM 703 C CA . ARG A 1 88 ? 26.736 -13.167 -18.022 1.00 59.03 88 ARG A CA 1
ATOM 704 C C . ARG A 1 88 ? 26.806 -14.008 -19.308 1.00 59.03 88 ARG A C 1
ATOM 706 O O . ARG A 1 88 ? 27.487 -15.027 -19.330 1.00 59.03 88 ARG A O 1
ATOM 713 N N . SER A 1 89 ? 26.099 -13.626 -20.372 1.00 53.78 89 SER A N 1
ATOM 714 C CA . SER A 1 89 ? 26.011 -14.448 -21.598 1.00 53.78 89 SER A CA 1
ATOM 715 C C . SER A 1 89 ? 26.922 -14.025 -22.763 1.00 53.78 89 SER A C 1
ATOM 717 O O . SER A 1 89 ? 26.809 -14.617 -23.831 1.00 53.78 89 SER A O 1
ATOM 719 N N . GLU A 1 90 ? 27.859 -13.084 -22.585 1.00 54.62 90 GLU A N 1
ATOM 720 C CA . GLU A 1 90 ? 28.819 -12.698 -23.643 1.00 54.62 90 GLU A CA 1
ATOM 721 C C . GLU A 1 90 ? 30.296 -12.752 -23.204 1.00 54.62 90 GLU A C 1
ATOM 723 O O . GLU A 1 90 ? 31.048 -11.818 -23.447 1.00 54.62 90 GLU A O 1
ATOM 728 N N . GLU A 1 91 ? 30.760 -13.852 -22.603 1.00 44.91 91 GLU A N 1
ATOM 729 C CA . GLU A 1 91 ? 32.191 -14.190 -22.694 1.00 44.91 91 GLU A CA 1
ATOM 730 C C . GLU A 1 91 ? 32.383 -15.705 -22.829 1.00 44.91 91 GLU A C 1
ATOM 732 O O . GLU A 1 91 ? 31.962 -16.503 -21.991 1.00 44.91 91 GLU A O 1
ATOM 737 N N . GLY A 1 92 ? 32.930 -16.076 -23.987 1.00 39.47 92 GLY A N 1
ATOM 738 C CA . GLY A 1 92 ? 33.006 -17.427 -24.520 1.00 39.47 92 GLY A CA 1
ATOM 739 C C . GLY A 1 92 ? 33.984 -18.362 -23.811 1.00 39.47 92 GLY A C 1
ATOM 740 O O . GLY A 1 92 ? 34.836 -17.979 -23.016 1.00 39.47 92 GLY A O 1
ATOM 741 N N . ALA A 1 93 ? 33.797 -19.630 -24.150 1.00 45.06 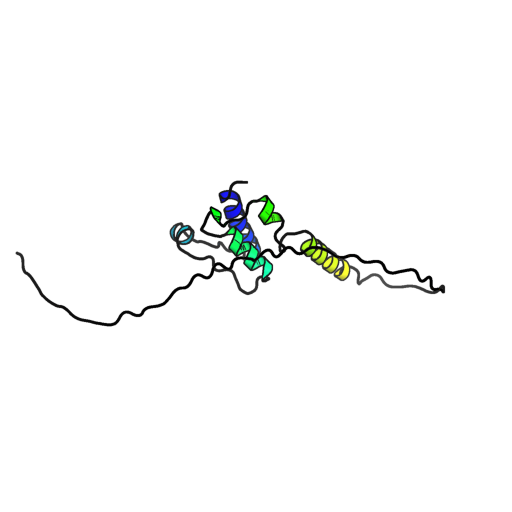93 ALA A N 1
ATOM 742 C CA . ALA A 1 93 ? 34.382 -20.823 -23.569 1.00 45.06 93 ALA A CA 1
ATOM 743 C C . ALA A 1 93 ? 35.785 -21.181 -24.090 1.00 45.06 93 ALA A C 1
ATOM 745 O O . ALA A 1 93 ? 36.062 -20.964 -25.260 1.00 45.06 93 ALA A O 1
ATOM 746 N N . GLU A 1 94 ? 36.579 -21.861 -23.250 1.00 34.62 94 GLU A N 1
ATOM 747 C CA . GLU A 1 94 ? 37.521 -22.967 -23.559 1.00 34.62 94 GLU A CA 1
ATOM 748 C C . GLU A 1 94 ? 38.198 -23.392 -22.230 1.00 34.62 94 GLU A C 1
ATOM 750 O O . GLU A 1 94 ? 38.561 -22.534 -21.438 1.00 34.62 94 GLU A O 1
ATOM 755 N N . GLY A 1 95 ? 38.420 -24.646 -21.826 1.00 32.06 95 GLY A N 1
ATOM 756 C CA . GLY A 1 95 ? 38.124 -25.974 -22.348 1.00 32.06 95 GLY A CA 1
ATOM 757 C C . GLY A 1 95 ? 38.733 -27.053 -21.414 1.00 32.06 95 GLY A C 1
ATOM 758 O O . GLY A 1 95 ? 39.845 -26.902 -20.928 1.00 32.06 95 GLY A O 1
ATOM 759 N N . SER A 1 96 ? 37.995 -28.157 -21.233 1.00 43.50 96 SER A N 1
ATOM 760 C CA . SER A 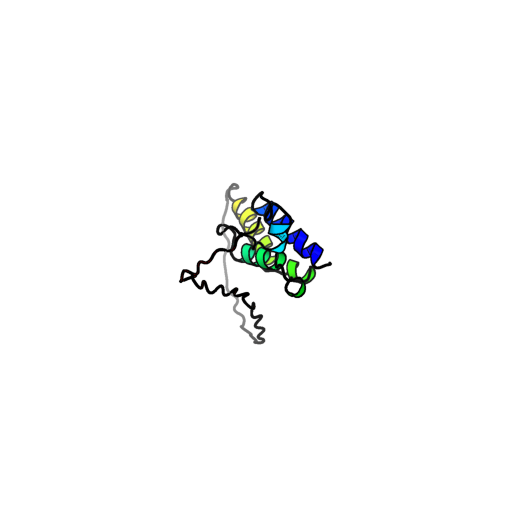1 96 ? 38.441 -29.564 -21.077 1.00 43.50 96 SER A CA 1
ATOM 761 C C . SER A 1 96 ? 39.119 -30.138 -19.797 1.00 43.50 96 SER A C 1
ATOM 763 O O . SER A 1 96 ? 40.300 -29.949 -19.541 1.00 43.50 96 SER A O 1
ATOM 765 N N . SER A 1 97 ? 38.371 -31.081 -19.186 1.00 37.53 97 SER A N 1
ATOM 766 C CA . SER A 1 97 ? 38.741 -32.467 -18.782 1.00 37.53 97 SER A CA 1
ATOM 767 C C . SER A 1 97 ? 39.439 -32.773 -17.439 1.00 37.53 97 SER A C 1
ATOM 769 O O . SER A 1 97 ? 40.562 -32.349 -17.193 1.00 37.53 97 SER A O 1
ATOM 771 N N . GLY A 1 98 ? 38.826 -33.665 -16.628 1.00 32.88 98 GLY A N 1
ATOM 772 C CA . GLY A 1 98 ? 39.538 -34.358 -15.534 1.00 32.88 98 GLY A CA 1
ATOM 773 C C . GLY A 1 98 ? 38.764 -35.022 -14.370 1.00 32.88 98 GLY A C 1
ATOM 774 O O . GLY A 1 98 ? 39.036 -34.697 -13.229 1.00 32.88 98 GLY A O 1
ATOM 775 N N . LYS A 1 99 ? 37.866 -35.982 -14.645 1.00 32.22 99 LYS A N 1
ATOM 776 C CA . LYS A 1 99 ? 37.618 -37.275 -13.932 1.00 32.22 99 LYS A CA 1
ATOM 777 C C . LYS A 1 99 ? 37.441 -37.390 -12.375 1.00 32.22 99 LYS A C 1
ATOM 779 O O . LYS A 1 99 ? 38.386 -37.267 -11.614 1.00 32.22 99 LYS A O 1
ATOM 784 N N . ALA A 1 100 ? 36.286 -37.987 -12.017 1.00 33.66 100 ALA A N 1
ATOM 785 C CA . ALA A 1 100 ? 36.012 -39.069 -11.032 1.00 33.66 100 ALA A CA 1
ATOM 786 C C . ALA A 1 100 ? 35.735 -38.841 -9.517 1.00 33.66 100 ALA A C 1
ATOM 788 O O . ALA A 1 100 ? 36.613 -38.484 -8.744 1.00 33.66 100 ALA A O 1
ATOM 789 N N . ARG A 1 101 ? 34.570 -39.415 -9.149 1.00 35.12 101 ARG A N 1
ATOM 790 C CA . ARG A 1 101 ? 34.254 -40.401 -8.082 1.00 35.12 101 ARG A CA 1
ATOM 791 C C . ARG A 1 101 ? 33.573 -39.952 -6.775 1.00 35.12 101 ARG A C 1
ATOM 793 O O . ARG A 1 101 ? 34.085 -39.153 -6.007 1.00 35.12 101 ARG A O 1
ATOM 800 N N . GLU A 1 102 ? 32.424 -40.615 -6.587 1.00 32.62 102 GLU A N 1
ATOM 801 C CA . GLU A 1 102 ? 31.555 -40.856 -5.427 1.00 32.62 102 GLU A CA 1
ATOM 802 C C . GLU A 1 102 ? 32.159 -40.788 -4.019 1.00 32.62 102 GLU A C 1
ATOM 804 O O . GLU A 1 102 ? 33.228 -41.330 -3.741 1.00 32.62 102 GLU A O 1
ATOM 809 N N . GLY A 1 103 ? 31.329 -40.270 -3.109 1.00 32.41 103 GLY A N 1
ATOM 810 C CA . GLY A 1 103 ? 31.392 -40.493 -1.670 1.00 32.41 103 GLY A CA 1
ATOM 811 C C . GLY A 1 103 ? 30.020 -40.245 -1.038 1.00 32.41 103 GLY A C 1
ATOM 812 O O . GLY A 1 103 ? 29.577 -39.108 -0.917 1.00 32.41 103 GLY A O 1
ATOM 813 N N . GLU A 1 104 ? 29.346 -41.332 -0.680 1.00 38.16 104 GLU A N 1
ATOM 814 C CA . GLU A 1 104 ? 28.066 -41.418 0.025 1.00 38.16 104 GLU A CA 1
ATOM 815 C C . GLU A 1 104 ? 28.228 -41.122 1.528 1.00 38.16 104 GLU A C 1
ATOM 817 O O . GLU A 1 104 ? 29.105 -41.702 2.164 1.00 38.16 104 GLU A O 1
ATOM 822 N N . ALA A 1 105 ? 27.364 -40.281 2.121 1.00 37.28 105 ALA A N 1
ATOM 823 C CA . ALA A 1 105 ? 27.080 -40.317 3.563 1.00 37.28 105 ALA A CA 1
ATOM 824 C C . ALA A 1 105 ? 25.809 -39.537 3.973 1.00 37.28 105 ALA A C 1
ATOM 826 O O . ALA A 1 105 ? 25.796 -38.316 4.067 1.00 37.28 105 ALA A O 1
ATOM 827 N N . LYS A 1 106 ? 24.789 -40.325 4.325 1.00 39.06 106 LYS A N 1
ATOM 828 C CA . LYS A 1 106 ? 23.891 -40.219 5.493 1.00 39.06 106 LYS A CA 1
ATOM 829 C C . LYS A 1 106 ? 23.030 -38.964 5.725 1.00 39.06 106 LYS A C 1
ATOM 831 O O . LYS A 1 106 ? 23.440 -37.929 6.233 1.00 39.06 106 LYS A O 1
ATOM 836 N N . GLN A 1 107 ? 21.750 -39.240 5.514 1.00 34.66 107 GLN A N 1
ATOM 837 C CA . GLN A 1 107 ? 20.525 -38.606 5.982 1.00 34.66 107 GLN A CA 1
ATOM 838 C C . GLN A 1 107 ? 20.443 -38.428 7.513 1.00 34.66 107 GLN A C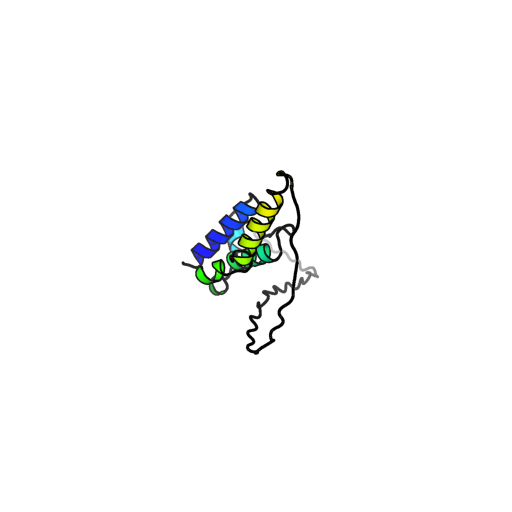 1
ATOM 840 O O . GLN A 1 107 ? 20.743 -39.357 8.263 1.00 34.66 107 GLN A O 1
ATOM 845 N N . ALA A 1 108 ? 19.920 -37.279 7.954 1.00 33.56 108 ALA A N 1
ATOM 846 C CA . ALA A 1 108 ? 19.261 -37.107 9.251 1.00 33.56 108 ALA A CA 1
ATOM 847 C C . ALA A 1 108 ? 18.287 -35.907 9.212 1.00 33.56 108 ALA A C 1
ATOM 849 O O . ALA A 1 108 ? 18.686 -34.786 8.911 1.00 33.56 108 ALA A O 1
ATOM 850 N N . ALA A 1 109 ? 17.010 -36.167 9.514 1.00 38.41 109 ALA A N 1
ATOM 851 C CA . ALA A 1 109 ? 15.997 -35.177 9.908 1.00 38.41 109 ALA A CA 1
ATOM 852 C C . ALA A 1 109 ? 16.050 -34.979 11.441 1.00 38.41 109 ALA A C 1
ATOM 854 O O . ALA A 1 109 ? 16.590 -35.852 12.127 1.00 38.41 109 ALA A O 1
ATOM 855 N N . PRO A 1 110 ? 15.517 -33.876 12.006 1.00 46.19 110 PRO A N 1
ATOM 856 C CA . PRO A 1 110 ? 14.096 -33.837 12.413 1.00 46.19 110 PRO A CA 1
ATOM 857 C C . PRO A 1 110 ? 13.428 -32.460 12.163 1.00 46.19 110 PRO A C 1
ATOM 859 O O . PRO A 1 110 ? 14.082 -31.427 12.138 1.00 46.19 110 PRO A O 1
ATOM 862 N N . ALA A 1 111 ? 12.165 -32.415 11.733 1.00 33.59 111 ALA A N 1
ATOM 863 C CA . ALA A 1 111 ? 10.943 -32.270 12.542 1.00 33.59 111 ALA A CA 1
ATOM 864 C C . ALA A 1 111 ? 10.822 -30.962 13.354 1.00 33.59 111 ALA A C 1
ATOM 866 O O . ALA A 1 111 ? 11.579 -30.737 14.292 1.00 33.59 111 ALA A O 1
ATOM 867 N N . GLY A 1 112 ? 9.749 -30.203 13.088 1.00 30.53 112 GLY A N 1
ATOM 868 C CA . GLY A 1 112 ? 9.037 -29.473 14.140 1.00 30.53 112 GLY A CA 1
ATOM 869 C C . GLY A 1 112 ? 8.632 -28.025 13.850 1.00 30.53 112 GLY A C 1
ATOM 870 O O . GLY A 1 112 ? 9.484 -27.169 13.670 1.00 30.53 112 GLY A O 1
ATOM 871 N N . LEU A 1 113 ? 7.321 -27.789 14.003 1.00 37.47 113 LEU A N 1
ATOM 872 C CA . LEU A 1 113 ? 6.615 -26.531 14.314 1.00 37.47 113 LEU A CA 1
ATOM 873 C C . LEU A 1 113 ? 6.327 -25.594 13.125 1.00 37.47 113 LEU A C 1
ATOM 875 O O . LEU A 1 113 ? 7.182 -24.860 12.658 1.00 37.47 113 LEU A O 1
ATOM 879 N N . SER A 1 114 ? 5.141 -25.655 12.508 1.00 38.41 114 SER A N 1
ATOM 880 C CA . SER A 1 114 ? 3.821 -25.234 13.030 1.00 38.41 114 SER A CA 1
ATOM 881 C C . SER A 1 114 ? 3.793 -23.773 13.476 1.00 38.41 114 SER A C 1
ATOM 883 O O . SER A 1 114 ? 4.183 -23.445 14.592 1.00 38.41 114 SER A O 1
ATOM 885 N N . GLY A 1 115 ? 3.237 -22.921 12.617 1.00 29.61 115 GLY A N 1
ATOM 886 C CA . GLY A 1 115 ? 2.931 -21.526 12.914 1.00 29.61 115 GLY A CA 1
ATOM 887 C C . GLY A 1 115 ? 2.082 -20.919 11.805 1.00 29.61 115 GLY A C 1
ATOM 888 O O . GLY A 1 115 ? 2.586 -20.190 10.960 1.00 29.61 115 GLY A O 1
ATOM 889 N N . ALA A 1 116 ? 0.796 -21.267 11.778 1.00 36.53 116 ALA A N 1
ATOM 890 C CA . ALA A 1 116 ? -0.189 -20.618 10.927 1.00 36.53 116 ALA A CA 1
ATOM 891 C C . ALA A 1 116 ? -0.317 -19.137 11.324 1.00 36.53 116 ALA A C 1
ATOM 893 O O . ALA A 1 116 ? -0.769 -18.828 12.424 1.00 36.53 116 ALA A O 1
ATOM 894 N N . ALA A 1 117 ? 0.048 -18.224 10.426 1.00 33.34 117 ALA A N 1
ATOM 895 C CA . ALA A 1 117 ? -0.382 -16.835 10.496 1.00 33.34 117 ALA A CA 1
ATOM 896 C C . ALA A 1 117 ? -1.523 -16.660 9.492 1.00 33.34 117 ALA A C 1
ATOM 898 O O . ALA A 1 117 ? -1.311 -16.394 8.310 1.00 33.34 117 ALA A O 1
ATOM 899 N N . SER A 1 118 ? -2.746 -16.886 9.972 1.00 33.38 118 SER A N 1
ATOM 900 C CA . SER A 1 118 ? -3.968 -16.561 9.247 1.00 33.38 118 SER A CA 1
ATOM 901 C C . SER A 1 118 ? -3.971 -15.071 8.914 1.00 33.38 118 SER A C 1
ATOM 903 O O . SER A 1 118 ? -4.166 -14.229 9.791 1.00 33.38 118 SER A O 1
ATOM 905 N N . ALA A 1 119 ? -3.768 -14.743 7.639 1.00 37.06 119 ALA A N 1
ATOM 906 C CA . ALA A 1 119 ? -4.101 -13.436 7.103 1.00 37.06 119 ALA A CA 1
ATOM 907 C C . ALA A 1 119 ? -5.627 -13.311 7.139 1.00 37.06 119 ALA A C 1
ATOM 909 O O . ALA A 1 119 ? -6.348 -13.891 6.327 1.00 37.06 119 ALA A O 1
ATOM 910 N N . GLN A 1 120 ? -6.120 -12.614 8.157 1.00 36.16 120 GLN A N 1
ATOM 911 C CA . GLN A 1 120 ? -7.528 -12.307 8.314 1.00 36.16 120 GLN A CA 1
ATOM 912 C C . GLN A 1 120 ? -7.937 -11.368 7.177 1.00 36.16 120 GLN A C 1
ATOM 914 O O . GLN A 1 120 ? -7.605 -10.181 7.167 1.00 36.16 120 GLN A O 1
ATOM 919 N N . ALA A 1 121 ? -8.612 -11.945 6.185 1.00 31.89 121 ALA A N 1
ATOM 920 C CA . ALA A 1 121 ? -9.188 -11.231 5.065 1.00 31.89 121 ALA A CA 1
ATOM 921 C C . ALA A 1 121 ? -10.145 -10.149 5.580 1.00 31.89 121 ALA A C 1
ATOM 923 O O . ALA A 1 121 ? -11.071 -10.414 6.348 1.00 31.89 121 ALA A O 1
ATOM 924 N N . CYS A 1 122 ? -9.922 -8.911 5.148 1.00 37.69 122 CYS A N 1
ATOM 925 C CA . CYS A 1 122 ? -10.915 -7.856 5.270 1.00 37.69 122 CYS A CA 1
ATOM 926 C C . CYS A 1 122 ? -11.960 -8.075 4.165 1.00 37.69 122 CYS A C 1
ATOM 928 O O . CYS A 1 122 ? -11.847 -7.508 3.082 1.00 37.69 122 CYS A O 1
ATOM 930 N N . GLU A 1 123 ? -12.953 -8.932 4.413 1.00 38.88 123 GLU A N 1
ATOM 931 C CA . GLU A 1 123 ? -14.154 -9.008 3.576 1.00 38.88 123 GLU A CA 1
ATOM 932 C C . GLU A 1 123 ? -15.085 -7.836 3.915 1.00 38.88 123 GLU A C 1
ATOM 934 O O . GLU A 1 123 ? -15.759 -7.811 4.945 1.00 38.88 123 GLU A O 1
ATOM 939 N N . GLY A 1 124 ? -15.110 -6.834 3.036 1.00 36.34 124 GLY A N 1
ATOM 940 C CA . GLY A 1 124 ? -16.122 -5.784 3.027 1.00 36.34 124 GLY A CA 1
ATOM 941 C C . GLY A 1 124 ? -17.360 -6.254 2.268 1.00 36.34 124 GLY A C 1
ATOM 942 O O . GLY A 1 124 ? -17.453 -6.084 1.055 1.00 36.34 124 GLY A O 1
ATOM 943 N N . GLY A 1 125 ? -18.315 -6.852 2.980 1.00 34.59 125 GLY A N 1
ATOM 944 C CA . GLY A 1 125 ? -19.636 -7.184 2.450 1.00 34.59 125 GLY A CA 1
ATOM 945 C C . GLY A 1 125 ? -20.486 -5.932 2.217 1.00 34.59 125 GLY A C 1
ATOM 946 O O . GLY A 1 125 ? -20.946 -5.303 3.166 1.00 34.59 125 GLY A O 1
ATOM 947 N N . GLY A 1 126 ? -20.743 -5.599 0.951 1.00 35.81 126 GLY A N 1
ATOM 948 C CA . GLY A 1 126 ? -21.719 -4.589 0.540 1.00 35.81 126 GLY A CA 1
ATOM 949 C C . GLY A 1 126 ? -22.950 -5.239 -0.087 1.00 35.81 126 GLY A C 1
ATOM 950 O O . GLY A 1 126 ? -22.972 -5.495 -1.289 1.00 35.81 126 GLY A O 1
ATOM 951 N N . LYS A 1 127 ? -23.992 -5.506 0.712 1.00 38.31 127 LYS A N 1
ATOM 952 C CA . LYS A 1 127 ? -25.324 -5.871 0.199 1.00 38.31 127 LYS A CA 1
ATOM 953 C C . LYS A 1 127 ? -25.926 -4.640 -0.485 1.00 38.31 127 LYS A C 1
ATOM 955 O O . LYS A 1 127 ? -26.276 -3.672 0.183 1.00 38.31 127 LYS A O 1
ATOM 960 N N . SER A 1 128 ? -26.054 -4.683 -1.809 1.00 38.56 128 SER A N 1
ATOM 961 C CA . SER A 1 128 ? -26.849 -3.719 -2.571 1.00 38.56 128 SER A CA 1
ATOM 962 C C . SER A 1 128 ? -28.329 -4.074 -2.408 1.00 38.56 128 SER A C 1
ATOM 964 O O . SER A 1 128 ? -28.802 -5.066 -2.960 1.00 38.56 128 SER A O 1
ATOM 966 N N . ALA A 1 129 ? -29.044 -3.305 -1.586 1.00 37.31 129 ALA A N 1
ATOM 967 C CA . ALA A 1 129 ? -30.500 -3.296 -1.563 1.00 37.31 129 ALA A CA 1
ATOM 968 C C . ALA A 1 129 ? -30.979 -2.156 -2.472 1.00 37.31 129 ALA A C 1
ATOM 970 O O . ALA A 1 129 ? -30.661 -0.990 -2.242 1.00 37.31 129 ALA A O 1
ATOM 971 N N . ALA A 1 130 ? -31.702 -2.517 -3.530 1.00 43.22 130 ALA A N 1
ATOM 972 C CA . ALA A 1 130 ? -32.355 -1.588 -4.443 1.00 43.22 130 ALA A CA 1
ATOM 973 C C . ALA A 1 130 ? -33.524 -0.851 -3.751 1.00 43.22 130 ALA A C 1
ATOM 975 O O . ALA A 1 130 ? -34.208 -1.460 -2.924 1.00 43.22 130 ALA A O 1
ATOM 976 N N . PRO A 1 131 ? -33.819 0.413 -4.103 1.00 47.06 131 PRO A N 1
ATOM 977 C CA . PRO A 1 131 ? -35.035 1.083 -3.660 1.00 47.06 131 PRO A CA 1
ATOM 978 C C . PRO A 1 131 ? -36.206 0.740 -4.594 1.00 47.06 131 PRO A C 1
ATOM 980 O O . PRO A 1 131 ? -36.109 0.876 -5.813 1.00 47.06 131 PRO A O 1
ATOM 983 N N . THR A 1 132 ? -37.332 0.317 -4.017 1.00 52.34 132 THR A N 1
ATOM 984 C CA . THR A 1 132 ? -38.629 0.212 -4.705 1.00 52.34 132 THR A CA 1
ATOM 985 C C . THR A 1 132 ? -39.670 1.039 -3.952 1.00 52.34 132 THR A C 1
ATOM 987 O O . THR A 1 132 ? -39.708 1.000 -2.727 1.00 52.34 132 THR A O 1
ATOM 990 N N . GLY A 1 133 ? -40.512 1.757 -4.705 1.00 41.03 133 GLY A N 1
ATOM 991 C CA . GLY A 1 133 ? -41.767 2.378 -4.248 1.00 41.03 133 GLY A CA 1
ATOM 992 C C . GLY A 1 133 ? -41.600 3.789 -3.664 1.00 41.03 133 GLY A C 1
ATOM 993 O O . GLY A 1 133 ? -40.958 3.940 -2.639 1.00 41.03 133 GLY A O 1
ATOM 994 N N . SER A 1 134 ? -42.004 4.892 -4.307 1.00 46.56 134 SER A N 1
ATOM 995 C CA . SER A 1 134 ? -43.312 5.298 -4.864 1.00 46.56 134 SER A CA 1
ATOM 996 C C . SER A 1 134 ? -44.211 6.034 -3.856 1.00 46.56 134 SER A C 1
ATOM 998 O O . SER A 1 134 ? -44.682 5.441 -2.895 1.00 46.56 134 SER A O 1
ATOM 1000 N N . SER A 1 135 ? -44.510 7.289 -4.221 1.00 48.00 135 SER A N 1
ATOM 1001 C CA . SER A 1 135 ? -45.777 8.018 -4.042 1.00 48.00 135 SER A CA 1
ATOM 1002 C C . SER A 1 135 ? -46.204 8.507 -2.650 1.00 48.00 135 SER A C 1
ATOM 1004 O O . SER A 1 135 ? -46.402 7.734 -1.721 1.00 48.00 135 SER A O 1
ATOM 1006 N N . GLY A 1 136 ? -46.473 9.815 -2.568 1.00 40.59 136 GLY A N 1
ATOM 1007 C CA . GLY A 1 136 ? -47.187 10.453 -1.461 1.00 40.59 136 GLY A CA 1
ATOM 1008 C C . GLY A 1 136 ? -47.171 11.977 -1.573 1.00 40.59 136 GLY A C 1
ATOM 1009 O O . GLY A 1 136 ? -46.301 12.630 -1.011 1.00 40.59 136 GLY A O 1
ATOM 1010 N N . ALA A 1 137 ? -48.103 12.526 -2.350 1.00 51.16 137 ALA A N 1
ATOM 1011 C CA . ALA A 1 137 ? -48.379 13.957 -2.457 1.00 51.16 137 ALA A CA 1
ATOM 1012 C C . ALA A 1 137 ? -49.022 14.522 -1.175 1.00 51.16 137 ALA A C 1
ATOM 1014 O O . ALA A 1 137 ? -49.807 13.818 -0.554 1.00 51.16 137 ALA A O 1
ATOM 1015 N N . GLU A 1 138 ? -48.772 15.798 -0.853 1.00 53.53 138 GLU A N 1
ATOM 1016 C CA . GLU A 1 138 ? -49.826 16.825 -0.695 1.00 53.53 138 GLU A CA 1
ATOM 1017 C C . GLU A 1 138 ? -49.245 18.246 -0.474 1.00 53.53 138 GLU A C 1
ATOM 1019 O O . GLU A 1 138 ? -48.085 18.376 -0.074 1.00 53.53 138 GLU A O 1
ATOM 1024 N N . PRO A 1 139 ? -50.020 19.314 -0.769 1.00 70.31 139 PRO A N 1
ATOM 1025 C CA . PRO A 1 139 ? -49.588 20.711 -0.782 1.00 70.31 139 PRO A CA 1
ATOM 1026 C C . PRO A 1 139 ? -49.958 21.454 0.513 1.00 70.31 139 PRO A C 1
ATOM 1028 O O . PRO A 1 139 ? -50.889 21.071 1.209 1.00 70.31 139 PRO A O 1
ATOM 1031 N N . THR A 1 140 ? -49.319 22.593 0.805 1.00 61.41 140 THR A N 1
ATOM 1032 C CA . THR A 1 140 ? -49.904 23.632 1.679 1.00 61.41 140 THR A CA 1
ATOM 1033 C C . THR A 1 140 ? -49.319 25.009 1.356 1.00 61.41 140 THR A C 1
ATOM 10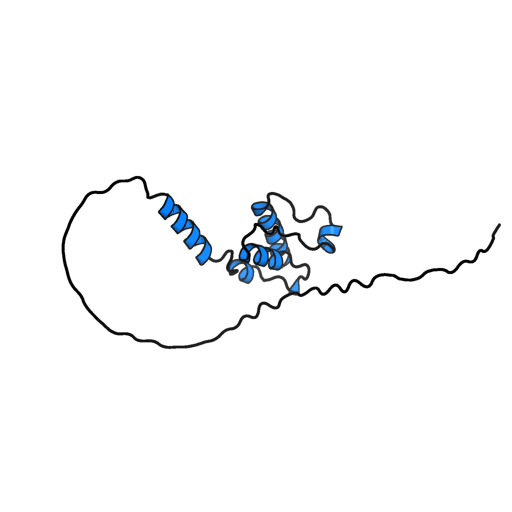35 O O . THR A 1 140 ? -48.115 25.171 1.180 1.00 61.41 140 THR A O 1
ATOM 1038 N N . GLN A 1 141 ? -50.233 25.972 1.232 1.00 58.94 141 GLN A N 1
ATOM 1039 C CA . GLN A 1 141 ? -50.056 27.394 0.930 1.00 58.94 141 GLN A CA 1
ATOM 1040 C C . GLN A 1 141 ? -49.363 28.182 2.053 1.00 58.94 141 GLN A C 1
ATOM 1042 O O . GLN A 1 141 ? -49.479 27.797 3.213 1.00 58.94 141 GLN A O 1
ATOM 1047 N N . VAL A 1 142 ? -48.759 29.325 1.693 1.00 54.94 142 VAL A N 1
ATOM 1048 C CA . VAL A 1 142 ? -48.620 30.604 2.446 1.00 54.94 142 VAL A CA 1
ATOM 1049 C C . VAL A 1 142 ? -47.612 31.462 1.652 1.00 54.94 142 VAL A C 1
ATOM 1051 O O . VAL A 1 142 ? -46.579 30.929 1.259 1.00 54.94 142 VAL A O 1
ATOM 1054 N N . ALA A 1 143 ? -47.796 32.741 1.320 1.00 51.78 143 ALA A N 1
ATOM 1055 C CA . ALA A 1 143 ? -48.813 33.764 1.570 1.00 51.78 143 ALA A CA 1
ATOM 1056 C C . ALA A 1 143 ? -48.841 34.732 0.369 1.00 51.78 143 ALA A C 1
ATOM 1058 O O . ALA A 1 143 ? -47.850 34.737 -0.399 1.00 51.78 143 ALA A O 1
#

Radius of gyration: 27.68 Å; chains: 1; bounding box: 90×75×39 Å

Sequence (143 aa):
GRKVDVWAMGVVVFGLLTSRFPFRNEEHIKGKEVFIPKWLPPKCQDFLRQLLCKREEARPSSAAAVLHPWISEEELETGLRELEAAGRSEEGAEGSSGKAREGEAKQAAPAGLSGAASAQACEGGGKSAAPTGSSGAEPTQVA

Secondary structure (DSSP, 8-state):
--HHHHHHHHHHHHHHHHSS-S-SSHHHHHHPPP---TTS-HHHHHHHHHHT-SSTTTSPPHHHHHTSTTTSHHHHHHHHHHHHHHTT-SS-------------------------------------PPP------------

Foldseek 3Di:
DALVVLLVVLQVLQCVVPVDGQDDDVCCLQPNDGDDDPPDDPLSSVLSCLSSPNDSVSRDDPVVSCVRPVNDPVVVVVVVVVVVVVVPDPDDDDDDDDDYDDDDDDDDDDDDDDDDPPPPDPDDDDDDDDDDDDDDDDDDDDD